Protein AF-A0AAU1IV50-F1 (afdb_monomer)

Foldseek 3Di:
DPPVLVVVLVVLQVVCVVVVHDPVSSVVSCVVVVSDDDPVRVVVVVVVCVVCVVVPPPPVCPPVNVVVVVVCVVPPVVVVVVVVVVVVVVCVVVVPD

Mean predicted aligned error: 15.37 Å

pLDDT: mean 81.52, std 15.73, range [48.16, 97.19]

Structure (mmCIF, N/CA/C/O backbone):
data_AF-A0AAU1IV50-F1
#
_entry.id   AF-A0AAU1IV50-F1
#
loop_
_atom_site.group_PDB
_atom_site.id
_atom_site.type_symbol
_atom_site.label_atom_id
_atom_site.label_alt_id
_atom_site.label_comp_id
_atom_site.label_asym_id
_atom_site.label_entity_id
_atom_site.label_seq_id
_atom_site.pdbx_PDB_ins_code
_atom_site.Cartn_x
_atom_site.Cartn_y
_atom_site.Cartn_z
_atom_site.occupancy
_atom_site.B_iso_or_equiv
_atom_site.auth_seq_id
_atom_site.auth_comp_id
_atom_site.auth_asym_id
_atom_site.auth_atom_id
_atom_site.pdbx_PDB_model_num
ATOM 1 N N . MET A 1 1 ? -5.319 4.523 -6.695 1.00 68.81 1 MET A N 1
ATOM 2 C CA . MET A 1 1 ? -5.758 4.589 -5.281 1.00 68.81 1 MET A CA 1
ATOM 3 C C . MET A 1 1 ? -6.535 3.316 -4.953 1.00 68.81 1 MET A C 1
ATOM 5 O O . MET A 1 1 ? -7.442 2.987 -5.705 1.00 68.81 1 MET A O 1
ATOM 9 N N . ASN A 1 2 ? -6.155 2.559 -3.917 1.00 88.81 2 ASN A N 1
ATOM 10 C CA . ASN A 1 2 ? -6.775 1.259 -3.608 1.00 88.81 2 ASN A CA 1
ATOM 11 C C . ASN A 1 2 ? -8.079 1.444 -2.810 1.00 88.81 2 ASN A C 1
ATOM 13 O O . ASN A 1 2 ? -8.071 1.480 -1.581 1.00 88.81 2 ASN A O 1
ATOM 17 N N . THR A 1 3 ? -9.200 1.574 -3.518 1.00 94.25 3 THR A N 1
ATOM 18 C CA . THR A 1 3 ? -10.526 1.848 -2.938 1.00 94.25 3 THR A CA 1
ATOM 19 C C . THR A 1 3 ? -11.000 0.765 -1.971 1.00 94.25 3 THR A C 1
ATOM 21 O O . THR A 1 3 ? -11.608 1.082 -0.953 1.00 94.25 3 THR A O 1
ATOM 24 N N . LYS A 1 4 ? -10.676 -0.508 -2.228 1.00 92.94 4 LYS A N 1
ATOM 25 C CA . LYS A 1 4 ? -11.060 -1.625 -1.353 1.00 92.94 4 LYS A CA 1
ATOM 26 C C . LYS A 1 4 ? -10.385 -1.532 0.017 1.00 92.94 4 LYS A C 1
ATOM 28 O O . LYS A 1 4 ? -11.061 -1.645 1.035 1.00 92.94 4 LYS A O 1
ATOM 33 N N . ALA A 1 5 ? -9.073 -1.292 0.040 1.00 91.62 5 ALA A N 1
ATOM 34 C CA . ALA A 1 5 ? -8.324 -1.135 1.287 1.00 91.62 5 ALA A CA 1
ATOM 35 C C . ALA A 1 5 ? -8.802 0.091 2.083 1.00 91.62 5 ALA A C 1
ATOM 37 O O . ALA A 1 5 ? -8.996 0.006 3.294 1.00 91.62 5 ALA A O 1
ATOM 38 N N . ILE A 1 6 ? -9.069 1.201 1.389 1.00 94.56 6 ILE A N 1
ATOM 39 C CA . ILE A 1 6 ? -9.573 2.437 2.001 1.00 94.56 6 ILE A CA 1
ATOM 40 C C . ILE A 1 6 ? -10.946 2.215 2.642 1.00 94.56 6 ILE A C 1
ATOM 42 O O . ILE A 1 6 ? -11.141 2.583 3.797 1.00 94.56 6 ILE A O 1
ATOM 46 N N . ASN A 1 7 ? -11.875 1.561 1.940 1.00 96.25 7 ASN A N 1
ATOM 47 C CA . ASN A 1 7 ? -13.203 1.266 2.482 1.00 96.25 7 ASN A CA 1
ATOM 48 C C . ASN A 1 7 ? -13.133 0.322 3.691 1.00 96.25 7 ASN A C 1
ATOM 50 O O . ASN A 1 7 ? -13.867 0.507 4.660 1.00 96.25 7 ASN A O 1
ATOM 54 N N . SER A 1 8 ? -12.220 -0.654 3.666 1.00 95.75 8 SER A N 1
ATOM 55 C CA . SER A 1 8 ? -11.979 -1.545 4.805 1.00 95.75 8 SER A CA 1
ATOM 56 C C . SER A 1 8 ? -11.480 -0.774 6.032 1.00 95.75 8 SER A C 1
ATOM 58 O O . SER A 1 8 ? -12.030 -0.929 7.121 1.00 95.75 8 SER A O 1
ATOM 60 N N . ALA A 1 9 ? -10.483 0.099 5.859 1.00 96.19 9 ALA A N 1
ATOM 61 C CA . ALA A 1 9 ? -9.959 0.934 6.939 1.00 96.19 9 ALA A CA 1
ATOM 62 C C . ALA A 1 9 ? -11.012 1.906 7.484 1.00 96.19 9 ALA A C 1
ATOM 64 O O . ALA A 1 9 ? -11.149 2.039 8.699 1.00 96.19 9 ALA A O 1
ATOM 65 N N . ALA A 1 10 ? -11.809 2.523 6.607 1.00 96.88 10 ALA A N 1
ATOM 66 C CA . ALA A 1 10 ? -12.907 3.398 7.00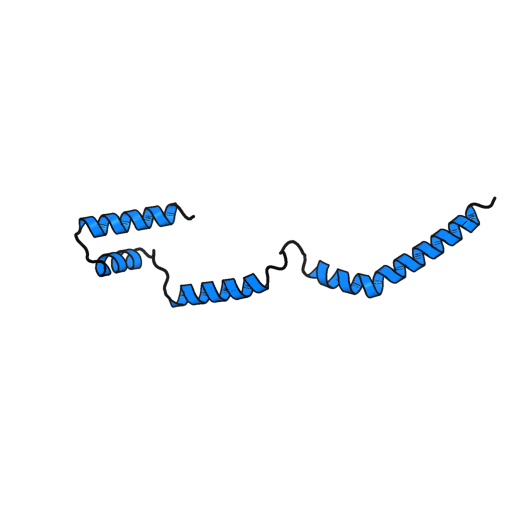5 1.00 96.88 10 ALA A CA 1
ATOM 67 C C . ALA A 1 10 ? -13.938 2.666 7.881 1.00 96.88 10 ALA A C 1
ATOM 69 O O . ALA A 1 10 ? -14.385 3.216 8.886 1.00 96.88 10 ALA A O 1
ATOM 70 N N . GLY A 1 11 ? -14.267 1.411 7.551 1.00 97.06 11 GLY A N 1
ATOM 71 C CA . GLY A 1 11 ? -15.151 0.574 8.364 1.00 97.06 11 GLY A CA 1
ATOM 72 C C . GLY A 1 11 ? -14.602 0.309 9.769 1.00 97.06 11 GLY A C 1
ATOM 73 O O . GLY A 1 11 ? -15.323 0.485 10.751 1.00 97.06 11 GLY A O 1
ATOM 74 N N . VAL A 1 12 ? -13.317 -0.050 9.878 1.00 96.88 12 VAL A N 1
ATOM 75 C CA . VAL A 1 12 ? -12.654 -0.299 11.173 1.00 96.88 12 VAL A CA 1
ATOM 76 C C . VAL A 1 12 ? -12.591 0.975 12.016 1.00 96.88 12 VAL A C 1
ATOM 78 O O . VAL A 1 12 ? -12.925 0.944 13.200 1.00 96.88 12 VAL A O 1
ATOM 81 N N . ILE A 1 13 ? -12.221 2.108 11.410 1.00 97.06 13 ILE A N 1
ATOM 82 C CA . ILE A 1 13 ? -12.167 3.408 12.091 1.00 97.06 13 ILE A CA 1
ATOM 83 C C . ILE A 1 13 ? -13.556 3.798 12.593 1.00 97.06 13 ILE A C 1
ATOM 85 O O . ILE A 1 13 ? -13.700 4.139 13.764 1.00 97.06 13 ILE A O 1
ATOM 89 N N . ASN A 1 14 ? -14.586 3.700 11.748 1.00 97.19 14 ASN A N 1
ATOM 90 C CA . ASN A 1 14 ? -15.953 4.027 12.141 1.00 97.19 14 ASN A CA 1
ATOM 91 C C . ASN A 1 14 ? -16.427 3.147 13.309 1.00 97.19 14 ASN A C 1
ATOM 93 O O . ASN A 1 14 ? -16.931 3.662 14.303 1.00 97.19 14 ASN A O 1
ATOM 97 N N . ALA A 1 15 ? -16.191 1.833 13.245 1.00 96.56 15 ALA A N 1
ATOM 98 C CA . ALA A 1 15 ? -16.529 0.920 14.334 1.00 96.56 15 ALA A CA 1
ATOM 99 C C . ALA A 1 15 ? -15.803 1.281 15.644 1.00 96.56 15 ALA A C 1
ATOM 101 O O . ALA A 1 15 ? -16.424 1.336 16.706 1.00 96.56 15 ALA A O 1
ATOM 102 N N . ALA A 1 16 ? -14.507 1.590 15.587 1.00 95.69 16 ALA A N 1
ATOM 103 C CA . ALA A 1 16 ? -13.736 1.982 16.764 1.00 95.69 16 ALA A CA 1
ATOM 104 C C . ALA A 1 16 ? -14.192 3.337 17.344 1.00 95.69 16 ALA A C 1
ATOM 106 O O . ALA A 1 16 ? -14.284 3.480 18.566 1.00 95.69 16 ALA A O 1
ATOM 107 N N . LEU A 1 17 ? -14.550 4.300 16.489 1.00 95.44 17 LEU A N 1
ATOM 108 C CA . LEU A 1 17 ? -15.113 5.588 16.901 1.00 95.44 17 LEU A CA 1
ATOM 109 C C . LEU A 1 17 ? -16.478 5.424 17.579 1.00 95.44 17 LEU A C 1
ATOM 111 O O . LEU A 1 17 ? -16.701 6.023 18.626 1.00 95.44 17 LEU A O 1
ATOM 115 N N . THR A 1 18 ? -17.361 4.559 17.064 1.00 96.94 18 THR A N 1
ATOM 116 C CA . THR A 1 18 ? -18.660 4.274 17.715 1.00 96.94 18 THR A CA 1
ATOM 117 C C . THR A 1 18 ? -18.516 3.635 19.100 1.00 96.94 18 THR A C 1
ATOM 119 O O . THR A 1 18 ? -19.408 3.757 19.934 1.00 96.94 18 THR A O 1
ATOM 122 N N . GLN A 1 19 ? -17.376 2.996 19.373 1.00 95.44 19 GLN A N 1
ATOM 123 C CA . GLN A 1 19 ? -17.024 2.443 20.684 1.00 95.44 19 GLN A CA 1
ATOM 124 C C . GLN A 1 19 ? -16.309 3.458 21.597 1.00 95.44 19 GLN A C 1
ATOM 126 O O . GLN A 1 19 ? -15.815 3.067 22.653 1.00 95.44 19 GLN A O 1
ATOM 131 N N . ASN A 1 20 ? -16.205 4.735 21.204 1.00 92.75 20 ASN A N 1
ATOM 132 C CA . ASN A 1 20 ? -15.434 5.769 21.909 1.00 92.75 20 ASN A CA 1
ATOM 133 C C . ASN A 1 20 ? -13.981 5.349 22.209 1.00 92.75 20 ASN A C 1
ATOM 135 O O . ASN A 1 20 ? -13.424 5.661 23.264 1.00 92.75 20 ASN A O 1
ATOM 139 N N . ARG A 1 21 ? -13.345 4.612 21.289 1.00 92.81 21 ARG A N 1
ATOM 140 C CA . ARG A 1 21 ? -11.933 4.235 21.432 1.00 92.81 21 ARG A CA 1
ATOM 141 C C . ARG A 1 21 ? -11.046 5.475 21.314 1.00 92.81 21 ARG A C 1
ATOM 143 O O . ARG A 1 21 ? -11.286 6.359 20.496 1.00 92.81 21 ARG A O 1
ATOM 150 N N . THR A 1 22 ? -9.971 5.502 22.097 1.00 96.56 22 THR A N 1
ATOM 151 C CA . THR A 1 22 ? -8.901 6.496 21.949 1.00 96.56 22 THR A CA 1
ATOM 152 C C . THR A 1 22 ? -8.135 6.278 20.642 1.00 96.56 22 THR A C 1
ATOM 154 O O . THR A 1 22 ? -8.220 5.209 20.034 1.00 96.56 22 THR A O 1
ATOM 157 N N . ALA A 1 23 ? -7.318 7.254 20.239 1.00 95.31 23 ALA A N 1
ATOM 158 C CA . ALA A 1 23 ? -6.449 7.131 19.066 1.00 95.31 23 ALA A CA 1
ATOM 159 C C . ALA A 1 23 ? -5.592 5.850 19.096 1.00 95.31 23 ALA A C 1
ATOM 161 O O . ALA A 1 23 ? -5.518 5.135 18.099 1.00 95.31 23 ALA A O 1
ATOM 162 N N . SER A 1 24 ? -5.028 5.500 20.257 1.00 95.69 24 SER A N 1
ATOM 163 C CA . SER A 1 24 ? -4.262 4.258 20.431 1.00 95.69 24 SER A CA 1
ATOM 164 C C . SER A 1 24 ? -5.121 3.006 20.237 1.00 95.69 24 SER A C 1
ATOM 166 O O . SER A 1 24 ? -4.664 2.032 19.646 1.00 95.69 24 SER A O 1
ATOM 168 N N . GLY A 1 25 ? -6.379 3.025 20.689 1.00 95.62 25 GLY A N 1
ATOM 169 C CA . GLY A 1 25 ? -7.314 1.918 20.478 1.00 95.62 25 GLY A CA 1
ATOM 170 C C . GLY A 1 25 ? -7.706 1.739 19.010 1.00 95.62 25 GLY A C 1
ATOM 171 O O . GLY A 1 25 ? -7.850 0.609 18.551 1.00 95.62 25 GLY A O 1
ATOM 172 N N . ILE A 1 26 ? -7.833 2.838 18.263 1.00 96.62 26 ILE A N 1
ATOM 173 C CA . ILE A 1 26 ? -8.074 2.807 16.814 1.00 96.62 26 ILE A CA 1
ATOM 174 C C . ILE A 1 26 ? -6.846 2.248 16.085 1.00 96.62 26 ILE A C 1
ATOM 176 O O . ILE A 1 26 ? -6.995 1.376 15.232 1.00 96.62 26 ILE A O 1
ATOM 180 N N . ALA A 1 27 ? -5.641 2.698 16.446 1.00 94.62 27 ALA A N 1
ATOM 181 C CA . ALA A 1 27 ? -4.398 2.185 15.873 1.00 94.62 27 ALA A CA 1
ATOM 182 C C . ALA A 1 27 ? -4.258 0.670 16.093 1.00 94.62 27 ALA A C 1
ATOM 184 O O . ALA A 1 27 ? -3.972 -0.057 15.148 1.00 94.62 27 ALA A O 1
ATOM 185 N N . LEU A 1 28 ? -4.564 0.184 17.301 1.00 94.69 28 LEU A N 1
ATOM 186 C CA . LEU A 1 28 ? -4.534 -1.245 17.617 1.00 94.69 28 LEU A CA 1
ATOM 187 C C . LEU A 1 28 ? -5.584 -2.048 16.832 1.00 94.69 28 LEU A C 1
ATOM 189 O O . LEU A 1 28 ? -5.315 -3.167 16.410 1.00 94.69 28 LEU A O 1
ATOM 193 N N . ALA A 1 29 ? -6.774 -1.487 16.600 1.00 95.62 29 ALA A N 1
ATOM 194 C CA . ALA A 1 29 ? -7.798 -2.135 15.780 1.00 95.62 29 ALA A CA 1
ATOM 195 C C . ALA A 1 29 ? -7.391 -2.226 14.298 1.00 95.62 29 ALA A C 1
ATOM 197 O O . ALA A 1 29 ? -7.663 -3.232 13.646 1.00 95.62 29 ALA A O 1
ATOM 198 N N . LEU A 1 30 ? -6.730 -1.193 13.767 1.00 95.81 30 LEU A N 1
ATOM 199 C CA . LEU A 1 30 ? -6.196 -1.195 12.403 1.00 95.81 30 LEU A CA 1
ATOM 200 C C . LEU A 1 30 ? -5.033 -2.181 12.244 1.00 95.81 30 LEU A C 1
ATOM 202 O O . LEU A 1 30 ? -4.959 -2.868 11.225 1.00 95.81 30 LEU A O 1
ATOM 206 N N . ASP A 1 31 ? -4.169 -2.274 13.254 1.00 93.75 31 ASP A N 1
ATOM 207 C CA . ASP A 1 31 ? -3.075 -3.245 13.308 1.00 93.75 31 ASP A CA 1
ATOM 208 C C . ASP A 1 31 ? -3.608 -4.685 13.358 1.00 93.75 31 ASP A C 1
ATOM 210 O O . ASP A 1 31 ? -3.259 -5.514 12.521 1.00 93.75 31 ASP A O 1
ATOM 214 N N . ALA A 1 32 ? -4.574 -4.959 14.244 1.00 93.25 32 ALA A N 1
ATOM 215 C CA . ALA A 1 32 ? -5.235 -6.262 14.341 1.00 93.25 32 ALA A CA 1
ATOM 216 C C . ALA A 1 32 ? -5.992 -6.657 13.058 1.00 93.25 32 ALA A C 1
ATOM 218 O O . ALA A 1 32 ? -6.134 -7.841 12.759 1.00 93.25 32 ALA A O 1
ATOM 219 N N . ALA A 1 33 ? -6.471 -5.675 12.289 1.00 94.12 33 ALA A N 1
ATOM 220 C CA . ALA A 1 33 ? -7.090 -5.891 10.984 1.00 94.12 33 ALA A CA 1
ATOM 221 C C . ALA A 1 33 ? -6.067 -6.077 9.842 1.00 94.12 33 ALA A C 1
ATOM 223 O O . ALA A 1 33 ? -6.475 -6.285 8.698 1.00 94.12 33 ALA A O 1
ATOM 224 N N . GLY A 1 34 ? -4.760 -5.984 10.120 1.00 93.44 34 GLY A N 1
AT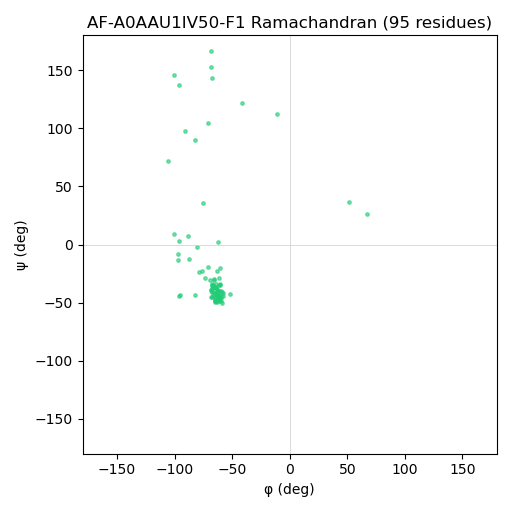OM 225 C CA . GLY A 1 34 ? -3.691 -6.109 9.124 1.00 93.44 34 GLY A CA 1
ATOM 226 C C . GLY A 1 34 ? -3.661 -4.961 8.113 1.00 93.44 34 GLY A C 1
ATOM 227 O O . GLY A 1 34 ? -3.248 -5.150 6.971 1.00 93.44 34 GL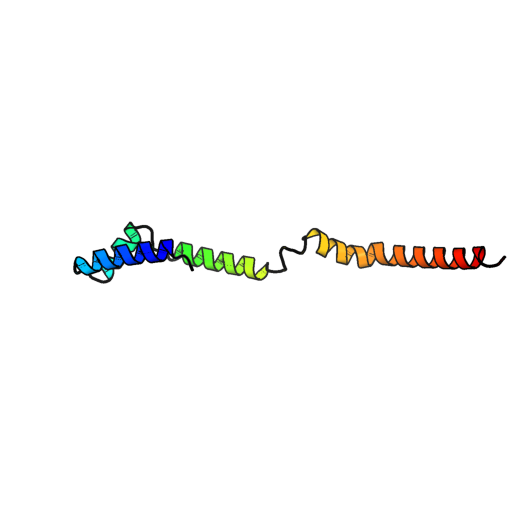Y A O 1
ATOM 228 N N . LEU A 1 35 ? -4.157 -3.781 8.499 1.00 94.44 35 LEU A N 1
ATOM 229 C CA . LEU A 1 35 ? -4.275 -2.615 7.616 1.00 94.44 35 LEU A CA 1
ATOM 230 C C . LEU A 1 35 ? -3.110 -1.630 7.757 1.00 94.44 35 LEU A C 1
ATOM 232 O O . LEU A 1 35 ? -3.019 -0.682 6.973 1.00 94.44 35 LEU A O 1
ATOM 236 N N . LEU A 1 36 ? -2.237 -1.836 8.744 1.00 92.81 36 LEU A N 1
ATOM 237 C CA . LEU A 1 36 ? -1.035 -1.037 8.951 1.00 92.81 36 LEU A CA 1
ATOM 238 C C . LEU A 1 36 ? 0.195 -1.761 8.402 1.00 92.81 36 LEU A C 1
ATOM 240 O O . LEU A 1 36 ? 0.295 -2.984 8.432 1.00 92.81 36 LEU A O 1
ATOM 244 N N . MET A 1 37 ? 1.136 -0.973 7.892 1.00 92.00 37 MET A N 1
ATOM 245 C CA . MET A 1 37 ? 2.461 -1.446 7.510 1.00 92.00 37 MET A CA 1
ATOM 246 C C . MET A 1 37 ? 3.420 -1.177 8.667 1.00 92.00 37 MET A C 1
ATOM 248 O O . MET A 1 37 ? 3.383 -0.093 9.253 1.00 92.00 37 MET A O 1
ATOM 252 N N . THR A 1 38 ? 4.289 -2.137 8.975 1.00 90.75 38 THR A N 1
ATOM 253 C CA . THR A 1 38 ? 5.342 -1.933 9.973 1.00 90.75 38 THR A CA 1
ATOM 254 C C . THR A 1 38 ? 6.377 -0.925 9.459 1.00 90.75 38 THR A C 1
ATOM 256 O O . THR A 1 38 ? 6.565 -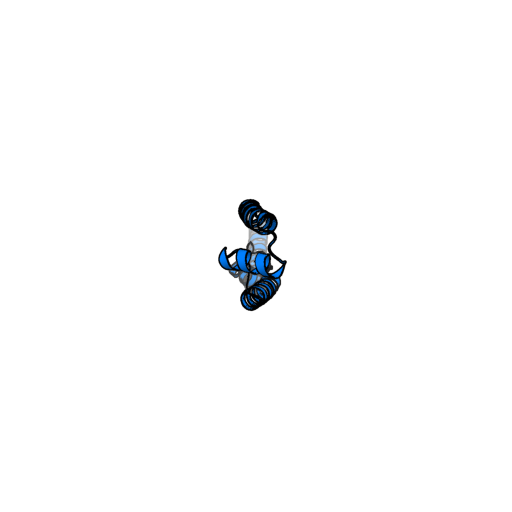0.793 8.240 1.00 90.75 38 THR A O 1
ATOM 259 N N . PRO A 1 39 ? 7.066 -0.196 10.352 1.00 88.56 39 PRO A N 1
ATOM 260 C CA . PRO A 1 39 ? 8.101 0.743 9.932 1.00 88.56 39 PRO A CA 1
ATOM 261 C C . PRO A 1 39 ? 9.240 0.049 9.168 1.00 88.56 39 PRO A C 1
ATOM 263 O O . PRO A 1 39 ? 9.763 0.619 8.211 1.00 88.56 39 PRO A O 1
ATOM 266 N N . GLU A 1 40 ? 9.575 -1.194 9.517 1.00 91.75 40 GLU A N 1
ATOM 267 C CA . GLU A 1 40 ? 10.599 -1.991 8.837 1.00 91.75 40 GLU A CA 1
ATOM 268 C C . GLU A 1 40 ? 10.193 -2.303 7.394 1.00 91.75 40 GLU A C 1
ATOM 270 O O . GLU A 1 40 ? 10.960 -2.047 6.464 1.00 91.75 40 GLU A O 1
ATOM 275 N N . THR A 1 41 ? 8.962 -2.782 7.179 1.00 91.62 41 THR A N 1
ATOM 276 C CA . THR A 1 41 ? 8.452 -3.075 5.832 1.00 91.62 41 THR A CA 1
ATOM 277 C C . THR A 1 41 ? 8.334 -1.804 4.992 1.00 91.62 41 THR A C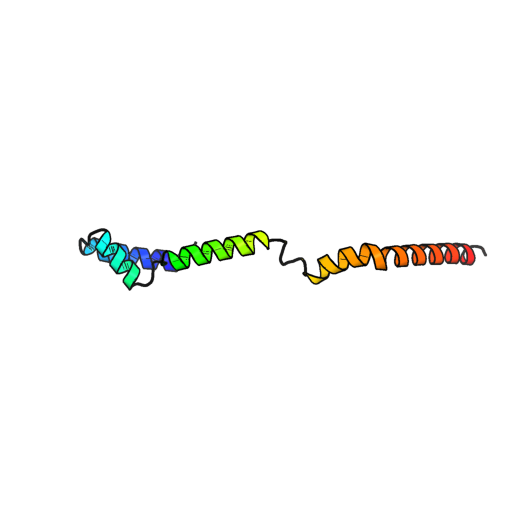 1
ATOM 279 O O . THR A 1 41 ? 8.636 -1.822 3.798 1.00 91.62 41 THR A O 1
ATOM 282 N N . ALA A 1 42 ? 7.949 -0.678 5.598 1.00 91.38 42 ALA A N 1
ATOM 283 C CA . ALA A 1 42 ? 7.908 0.606 4.904 1.00 91.38 42 ALA A CA 1
ATOM 284 C C . ALA A 1 42 ? 9.306 1.060 4.446 1.00 91.38 42 ALA A C 1
ATOM 286 O O . ALA A 1 42 ? 9.462 1.521 3.311 1.00 91.38 42 ALA A O 1
ATOM 287 N N . ALA A 1 43 ? 10.325 0.894 5.296 1.00 93.12 43 ALA A N 1
ATOM 288 C CA . ALA A 1 43 ? 11.712 1.234 4.982 1.00 93.12 43 ALA A CA 1
ATOM 289 C C . ALA A 1 43 ? 12.311 0.323 3.897 1.00 93.12 43 ALA A C 1
ATOM 291 O O . ALA A 1 43 ? 13.000 0.802 2.990 1.00 93.12 43 ALA A O 1
ATOM 292 N N . GLU A 1 44 ? 12.020 -0.977 3.947 1.00 93.81 44 GLU A N 1
ATOM 293 C CA . GLU A 1 44 ? 12.443 -1.930 2.920 1.00 93.81 44 GLU A CA 1
ATOM 294 C C . GLU A 1 44 ? 11.805 -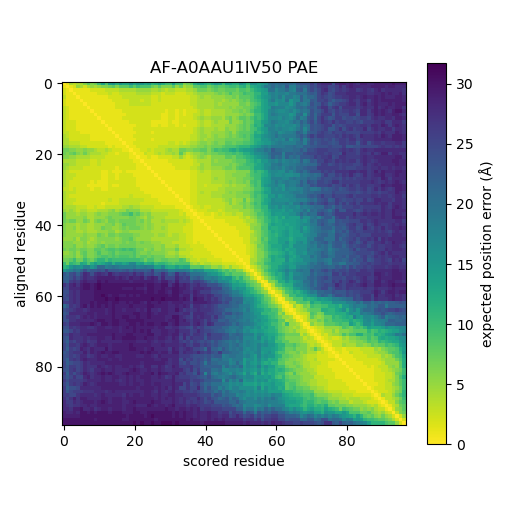1.602 1.569 1.00 93.81 44 GLU A C 1
ATOM 296 O O . GLU A 1 44 ? 12.497 -1.516 0.554 1.00 93.81 44 GLU A O 1
ATOM 301 N N . LEU A 1 45 ? 10.503 -1.313 1.554 1.00 91.94 45 LEU A N 1
ATOM 302 C CA . LEU A 1 45 ? 9.783 -0.945 0.341 1.00 91.94 45 LEU A CA 1
ATOM 303 C C . LEU A 1 45 ? 10.311 0.370 -0.253 1.00 91.94 45 LEU A C 1
ATOM 305 O O . LEU A 1 45 ? 10.484 0.470 -1.469 1.00 91.94 45 LEU A O 1
ATOM 309 N N . ALA A 1 46 ? 10.619 1.365 0.584 1.00 92.00 46 ALA A N 1
ATOM 310 C CA . ALA A 1 46 ? 11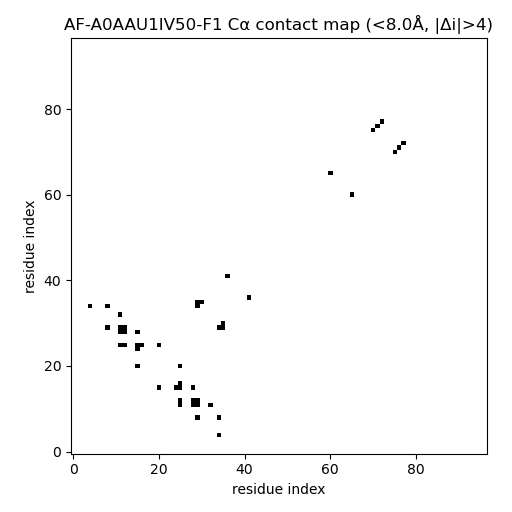.263 2.602 0.144 1.00 92.00 46 ALA A CA 1
ATOM 311 C C . ALA A 1 46 ? 12.657 2.341 -0.452 1.00 92.00 46 ALA A C 1
ATOM 313 O O . ALA A 1 46 ? 12.975 2.863 -1.522 1.00 92.00 46 ALA A O 1
ATOM 314 N N . SER A 1 47 ? 13.455 1.482 0.188 1.00 90.69 47 SER A N 1
ATOM 315 C CA . SER A 1 47 ? 14.780 1.081 -0.304 1.00 90.69 47 SER A CA 1
ATOM 316 C C . SER A 1 47 ? 14.689 0.351 -1.644 1.00 90.69 47 SER A C 1
ATOM 318 O O . SER A 1 47 ? 15.477 0.609 -2.553 1.00 90.69 47 SER A O 1
ATOM 320 N N . LEU A 1 48 ? 13.704 -0.534 -1.795 1.00 90.88 48 LEU A N 1
ATOM 321 C CA . LEU A 1 48 ? 13.467 -1.280 -3.024 1.00 90.88 48 LEU A CA 1
ATOM 322 C C . LEU A 1 48 ? 13.030 -0.351 -4.160 1.00 90.88 48 LEU A C 1
ATOM 324 O O . LEU A 1 48 ? 13.577 -0.421 -5.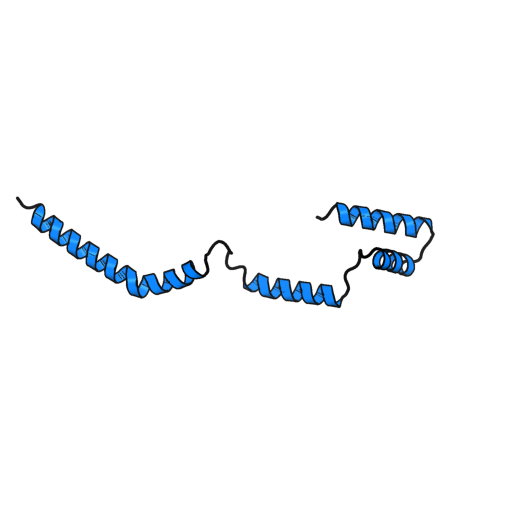258 1.00 90.88 48 LEU A O 1
ATOM 328 N N . ARG A 1 49 ? 12.110 0.581 -3.879 1.00 89.81 49 ARG A N 1
ATOM 329 C CA . ARG A 1 49 ? 11.714 1.629 -4.829 1.00 89.81 49 ARG A CA 1
ATOM 330 C C . ARG A 1 49 ? 12.901 2.483 -5.259 1.00 89.81 49 ARG A C 1
ATOM 332 O O . ARG A 1 49 ? 13.017 2.763 -6.442 1.00 89.81 49 ARG A O 1
ATOM 339 N N . ALA A 1 50 ? 13.792 2.856 -4.342 1.00 87.69 50 ALA A N 1
ATOM 340 C CA . ALA A 1 50 ? 14.991 3.620 -4.682 1.00 87.69 50 ALA A CA 1
ATOM 341 C C . ALA A 1 50 ? 15.942 2.828 -5.595 1.00 87.69 50 ALA A C 1
ATOM 343 O O . ALA A 1 50 ? 16.454 3.379 -6.565 1.00 87.69 50 ALA A O 1
ATOM 344 N N . ARG A 1 51 ? 16.136 1.527 -5.334 1.00 85.25 51 ARG A N 1
ATOM 345 C CA . ARG A 1 51 ? 16.952 0.651 -6.194 1.00 85.25 51 ARG A CA 1
ATOM 346 C C . ARG A 1 51 ? 16.389 0.552 -7.610 1.00 85.25 51 ARG A C 1
ATOM 348 O O . ARG A 1 51 ? 17.145 0.701 -8.559 1.00 85.25 51 ARG A O 1
ATOM 355 N N . PHE A 1 52 ? 15.081 0.346 -7.749 1.00 78.62 52 PHE A N 1
ATOM 356 C CA . PHE A 1 52 ? 14.451 0.220 -9.065 1.00 78.62 52 PHE A CA 1
ATOM 357 C C . PHE A 1 52 ? 14.213 1.556 -9.771 1.00 78.62 52 PHE A C 1
ATOM 359 O O . PHE A 1 52 ? 14.190 1.575 -10.991 1.00 78.62 52 PHE A O 1
ATOM 366 N N . ALA A 1 53 ? 14.110 2.675 -9.052 1.00 71.00 53 ALA A N 1
ATOM 367 C CA . ALA A 1 53 ? 14.074 4.004 -9.667 1.00 71.00 53 ALA A CA 1
ATOM 368 C C . ALA A 1 53 ? 15.401 4.353 -10.366 1.00 71.00 53 ALA A C 1
ATOM 370 O O . ALA A 1 53 ? 15.400 5.048 -11.373 1.00 71.00 53 ALA A O 1
ATOM 371 N N . VAL A 1 54 ? 16.532 3.829 -9.875 1.00 59.12 54 VAL A N 1
ATOM 372 C CA . VAL A 1 54 ? 17.828 3.910 -10.578 1.00 59.12 54 VAL A CA 1
ATOM 373 C C . VAL A 1 54 ? 17.854 3.000 -11.818 1.00 59.12 54 VAL A C 1
ATOM 375 O O . VAL A 1 54 ? 18.653 3.213 -12.724 1.00 59.12 54 VAL A O 1
ATOM 378 N N . SER A 1 55 ? 16.959 2.013 -11.886 1.00 55.81 55 SER A N 1
ATOM 379 C CA . SER A 1 55 ? 16.810 1.072 -13.000 1.00 55.81 55 SER A CA 1
ATOM 380 C C . SER A 1 55 ? 15.661 1.414 -13.953 1.00 55.81 55 SER A C 1
ATOM 382 O O . SER A 1 55 ? 15.387 0.616 -14.840 1.00 55.81 55 SER A O 1
ATOM 384 N N . ASP A 1 56 ? 15.028 2.586 -13.830 1.00 49.22 56 ASP A N 1
ATOM 385 C CA . ASP A 1 56 ? 14.009 3.085 -14.772 1.00 49.22 56 ASP A CA 1
ATOM 386 C C . ASP A 1 56 ? 14.642 3.604 -16.086 1.00 49.22 56 ASP A C 1
ATOM 388 O O . ASP A 1 56 ? 14.202 4.581 -16.688 1.00 49.22 56 ASP A O 1
ATOM 392 N N . HIS A 1 57 ? 15.718 2.947 -16.537 1.00 50.81 57 HIS A N 1
ATOM 393 C CA . HIS A 1 57 ? 15.978 2.827 -17.965 1.00 50.81 57 HIS A CA 1
ATOM 394 C C . HIS A 1 57 ? 14.905 1.868 -18.475 1.00 50.81 57 HIS A C 1
ATOM 396 O O . HIS A 1 57 ? 14.928 0.682 -18.157 1.00 50.81 57 HIS A O 1
ATOM 402 N N . SER A 1 58 ? 13.916 2.443 -19.154 1.00 48.88 58 SER A N 1
ATOM 403 C CA . SER A 1 58 ? 12.808 1.803 -19.865 1.00 48.88 58 SER A CA 1
ATOM 404 C C . SER A 1 58 ? 12.958 0.290 -20.036 1.00 48.88 58 SER A C 1
ATOM 406 O O . SER A 1 58 ? 13.766 -0.170 -20.833 1.00 48.88 58 SER A O 1
ATOM 408 N N . ALA A 1 59 ? 12.096 -0.477 -19.368 1.00 51.44 59 ALA A N 1
ATOM 409 C CA . ALA A 1 59 ? 11.950 -1.923 -19.560 1.00 51.44 59 ALA A CA 1
ATOM 410 C C . ALA A 1 59 ? 11.487 -2.330 -20.984 1.00 51.44 59 ALA A C 1
ATOM 412 O O . ALA A 1 59 ? 11.291 -3.515 -21.242 1.00 51.44 59 ALA A O 1
ATOM 413 N N . ASP A 1 60 ? 11.321 -1.360 -21.891 1.00 51.75 60 ASP A N 1
ATOM 414 C CA . ASP A 1 60 ? 11.146 -1.560 -23.335 1.00 51.75 60 ASP A CA 1
ATOM 415 C C . ASP A 1 60 ? 12.484 -1.636 -24.097 1.00 51.75 60 ASP A C 1
ATOM 417 O O . ASP A 1 60 ? 12.516 -2.063 -25.251 1.00 51.75 60 ASP A O 1
ATOM 421 N N . GLU A 1 61 ? 13.604 -1.269 -23.469 1.00 50.00 61 GLU A N 1
ATOM 422 C CA . GLU A 1 61 ? 14.933 -1.572 -23.986 1.00 50.00 61 GLU A CA 1
ATOM 423 C C . GLU A 1 61 ? 15.378 -2.911 -23.407 1.00 50.00 61 GLU A C 1
ATOM 425 O O . GLU A 1 61 ? 15.862 -3.015 -22.280 1.00 50.00 61 GLU A O 1
ATOM 430 N N . ASP A 1 62 ? 15.183 -3.961 -24.202 1.00 54.28 62 ASP A N 1
ATOM 431 C CA . ASP A 1 62 ? 15.817 -5.259 -24.003 1.00 54.28 62 ASP A CA 1
ATOM 432 C C . ASP A 1 62 ? 17.289 -5.006 -23.600 1.00 54.28 62 ASP A C 1
ATOM 434 O O . ASP A 1 62 ? 18.006 -4.340 -24.351 1.00 54.28 62 ASP A O 1
ATOM 438 N N . PRO A 1 63 ? 17.802 -5.471 -22.447 1.00 55.00 63 PRO A N 1
ATOM 439 C CA . PRO A 1 63 ? 19.178 -5.168 -22.025 1.00 55.00 63 PRO A CA 1
ATOM 440 C C . PRO A 1 63 ? 20.221 -5.679 -23.036 1.00 55.00 63 PRO A C 1
ATOM 442 O O . PRO A 1 63 ? 21.352 -5.195 -23.096 1.00 55.00 63 PRO A O 1
ATOM 445 N N . ILE A 1 64 ? 19.818 -6.638 -23.876 1.00 59.47 64 ILE A N 1
ATOM 446 C CA . ILE A 1 64 ? 20.570 -7.100 -25.040 1.00 59.47 64 ILE A CA 1
ATOM 447 C C . ILE A 1 64 ? 20.637 -6.006 -26.119 1.00 59.47 64 ILE A C 1
ATOM 449 O O . ILE A 1 64 ? 21.692 -5.832 -26.718 1.00 59.47 64 ILE A O 1
ATOM 453 N N . ALA A 1 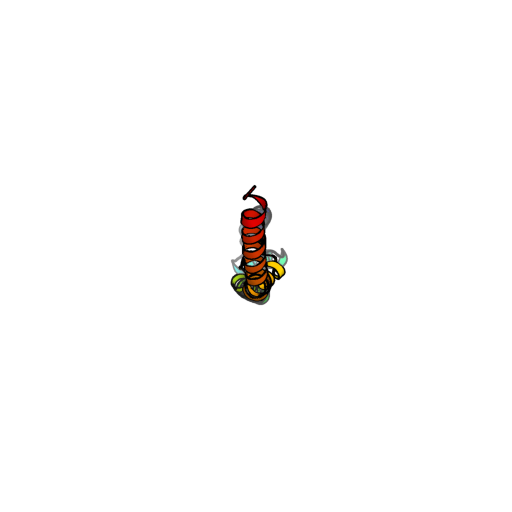65 ? 19.562 -5.248 -26.355 1.00 57.12 65 ALA A N 1
ATOM 454 C CA . ALA A 1 65 ? 19.516 -4.168 -27.338 1.00 57.12 65 ALA A CA 1
ATOM 455 C C . ALA A 1 65 ? 20.563 -3.091 -27.033 1.00 57.12 65 ALA A C 1
ATOM 457 O O . ALA A 1 65 ? 21.360 -2.791 -27.915 1.00 57.12 65 ALA A O 1
ATOM 458 N N . PHE A 1 66 ? 20.662 -2.600 -25.791 1.00 53.00 66 PHE A N 1
ATOM 459 C CA . PHE A 1 66 ? 21.666 -1.590 -25.424 1.00 53.00 66 PHE A CA 1
ATOM 460 C C . PHE A 1 66 ? 23.100 -2.083 -25.685 1.00 53.00 66 PHE A C 1
ATOM 462 O O . PHE A 1 66 ? 23.852 -1.449 -26.424 1.00 53.00 66 PHE A O 1
ATOM 469 N N . ALA A 1 67 ? 23.444 -3.280 -25.196 1.00 60.62 67 ALA A N 1
ATOM 470 C CA . ALA A 1 67 ? 24.766 -3.877 -25.403 1.00 60.62 67 ALA A CA 1
ATOM 471 C C . ALA A 1 67 ? 25.061 -4.228 -26.877 1.00 60.62 67 ALA A C 1
ATOM 473 O O . ALA A 1 67 ? 26.218 -4.215 -27.307 1.00 60.62 67 ALA A O 1
ATOM 474 N N . LEU A 1 68 ? 24.028 -4.548 -27.664 1.00 60.66 68 LEU A N 1
ATOM 475 C CA . LEU A 1 68 ? 24.142 -4.744 -29.107 1.00 60.66 68 LEU A CA 1
ATOM 476 C C . LEU A 1 68 ? 24.321 -3.423 -29.854 1.00 60.66 68 LEU A C 1
ATOM 478 O O . LEU A 1 68 ? 24.951 -3.449 -30.904 1.00 60.66 68 LEU A O 1
ATOM 482 N N . THR A 1 69 ? 23.811 -2.294 -29.351 1.00 63.00 69 THR A N 1
ATOM 483 C CA . THR A 1 69 ? 23.982 -0.986 -30.006 1.00 63.00 69 THR A CA 1
ATOM 484 C C . THR A 1 69 ? 25.449 -0.576 -30.022 1.00 63.00 69 THR A C 1
ATOM 486 O O . THR A 1 69 ? 25.965 -0.290 -31.101 1.00 63.00 69 THR A O 1
ATOM 489 N N . ASP A 1 70 ? 26.132 -0.657 -28.876 1.00 64.81 70 ASP A N 1
ATOM 490 C CA . ASP A 1 70 ? 27.563 -0.335 -28.761 1.00 64.81 70 ASP A CA 1
ATOM 491 C C . ASP A 1 70 ? 28.417 -1.280 -29.614 1.00 64.81 70 ASP A C 1
ATOM 493 O O . ASP A 1 70 ? 29.200 -0.842 -30.457 1.00 64.81 70 ASP A O 1
ATOM 497 N N . LYS A 1 71 ? 28.195 -2.599 -29.504 1.00 66.44 71 LYS A N 1
ATOM 498 C CA . LYS A 1 71 ? 28.888 -3.574 -30.365 1.00 66.44 71 LYS A CA 1
ATOM 499 C C . LYS A 1 71 ? 28.588 -3.379 -31.848 1.00 66.44 71 LYS A C 1
ATOM 501 O O . LYS A 1 71 ? 29.450 -3.615 -32.690 1.00 66.44 71 LYS A O 1
ATOM 506 N N . ALA A 1 72 ? 27.372 -2.969 -32.203 1.00 64.19 72 ALA A N 1
ATOM 507 C CA . ALA A 1 72 ? 27.020 -2.719 -33.592 1.00 64.19 72 ALA A CA 1
ATOM 508 C C . ALA A 1 72 ? 27.738 -1.486 -34.150 1.00 64.19 72 ALA A C 1
ATOM 510 O O . ALA A 1 72 ? 28.016 -1.473 -35.355 1.00 64.19 72 ALA A O 1
ATOM 511 N N . GLU A 1 73 ? 28.042 -0.474 -33.327 1.00 70.00 73 GLU A N 1
ATOM 512 C CA . GLU A 1 73 ? 28.829 0.686 -33.760 1.00 70.00 73 GLU A CA 1
ATOM 513 C C . GLU A 1 73 ? 30.239 0.282 -34.187 1.00 70.00 73 GLU A C 1
ATOM 515 O O . GLU A 1 73 ? 30.669 0.669 -35.280 1.00 70.00 73 GLU A O 1
ATOM 520 N N . ASP A 1 74 ? 30.896 -0.558 -33.389 1.00 74.75 74 ASP A N 1
ATOM 521 C CA . ASP A 1 74 ? 32.283 -0.961 -33.618 1.00 74.75 74 ASP A CA 1
ATOM 522 C C . ASP A 1 74 ? 32.417 -2.097 -34.646 1.00 74.75 74 ASP A C 1
ATOM 524 O O . ASP A 1 74 ? 33.251 -2.025 -35.554 1.00 74.75 74 ASP A O 1
ATOM 528 N N . ASP A 1 75 ? 31.561 -3.121 -34.582 1.00 77.69 75 ASP A N 1
ATOM 529 C CA . ASP A 1 75 ? 31.740 -4.335 -35.386 1.00 77.69 75 ASP A CA 1
ATOM 530 C C . ASP A 1 75 ? 30.947 -4.305 -36.700 1.00 77.69 75 ASP A C 1
ATOM 532 O O . ASP A 1 75 ? 31.459 -4.679 -37.761 1.00 77.69 75 ASP A O 1
ATOM 536 N N . VAL A 1 76 ? 29.686 -3.859 -36.663 1.00 78.12 76 VAL A N 1
ATOM 537 C CA . VAL A 1 76 ? 28.724 -4.081 -37.761 1.00 78.12 76 VAL A CA 1
ATOM 538 C C . VAL A 1 76 ? 28.645 -2.885 -38.713 1.00 78.12 76 VAL A C 1
ATOM 540 O O . VAL A 1 76 ? 28.682 -3.057 -39.938 1.00 78.12 76 VAL A O 1
ATOM 543 N N . ARG A 1 77 ? 28.582 -1.650 -38.199 1.00 80.88 77 ARG A N 1
ATOM 544 C CA . ARG A 1 77 ? 28.457 -0.437 -39.034 1.00 80.88 77 ARG A CA 1
ATOM 545 C C . ARG A 1 77 ? 29.616 -0.256 -40.031 1.00 80.88 77 ARG A C 1
ATOM 547 O O . ARG A 1 77 ? 29.331 0.088 -41.187 1.00 80.88 77 ARG A O 1
ATOM 554 N N . PRO A 1 78 ? 30.892 -0.529 -39.688 1.00 83.94 78 PRO A N 1
ATOM 555 C CA . PRO A 1 78 ? 31.989 -0.454 -40.655 1.00 83.94 78 PRO A CA 1
ATOM 556 C C . PRO A 1 78 ? 31.885 -1.513 -41.759 1.00 83.94 78 PRO A C 1
ATOM 558 O O . PRO A 1 78 ? 32.235 -1.252 -42.913 1.00 83.94 78 PRO A O 1
ATOM 561 N N . GLN A 1 79 ? 31.386 -2.709 -41.435 1.00 83.25 79 GLN A N 1
ATOM 562 C CA . GLN A 1 79 ? 31.187 -3.790 -42.406 1.00 83.25 79 GLN A CA 1
ATOM 563 C C . GLN A 1 79 ? 30.073 -3.445 -43.400 1.00 83.25 79 GLN A C 1
ATOM 565 O O . GLN A 1 79 ? 30.282 -3.542 -44.610 1.00 83.25 79 GLN A O 1
ATOM 570 N N . VAL A 1 80 ? 28.937 -2.933 -42.915 1.00 84.69 80 VAL A N 1
ATOM 571 C CA . VAL A 1 80 ? 27.829 -2.475 -43.770 1.00 84.69 80 VAL A CA 1
ATOM 572 C C . VAL A 1 80 ? 28.266 -1.318 -44.673 1.00 84.69 80 VAL A C 1
ATOM 574 O O . VAL A 1 80 ? 27.912 -1.290 -45.853 1.00 84.69 80 VAL A O 1
ATOM 577 N N . ARG A 1 81 ? 29.079 -0.381 -44.164 1.00 85.44 81 ARG A N 1
ATOM 578 C CA . ARG A 1 81 ? 29.629 0.725 -44.967 1.00 85.44 81 ARG A CA 1
ATOM 579 C C . ARG A 1 81 ? 30.520 0.214 -46.103 1.00 85.44 81 ARG A C 1
ATOM 581 O O . ARG A 1 81 ? 30.352 0.650 -47.240 1.00 85.44 81 ARG A O 1
ATOM 588 N N . ARG A 1 82 ? 31.423 -0.732 -45.816 1.00 85.62 82 ARG A N 1
ATOM 589 C CA . ARG A 1 82 ? 32.284 -1.366 -46.831 1.00 85.62 82 ARG A CA 1
ATOM 590 C C . ARG A 1 82 ? 31.471 -2.118 -47.883 1.00 85.62 82 ARG A C 1
ATOM 592 O O . ARG A 1 82 ? 31.719 -1.945 -49.072 1.00 85.62 82 ARG A O 1
ATOM 599 N N . LEU A 1 83 ? 30.461 -2.881 -47.465 1.00 88.00 83 LEU A N 1
ATOM 600 C CA . LEU A 1 83 ? 29.587 -3.611 -48.383 1.00 88.00 83 LEU A CA 1
ATOM 601 C C . LEU A 1 83 ? 28.812 -2.668 -49.316 1.00 88.00 83 LEU A C 1
ATOM 603 O O . LEU A 1 83 ? 28.741 -2.913 -50.517 1.00 88.00 83 LEU A O 1
ATOM 607 N N . ARG A 1 84 ? 28.280 -1.555 -48.793 1.00 87.88 84 ARG A N 1
ATOM 608 C CA . ARG A 1 84 ? 27.595 -0.542 -49.616 1.00 87.88 84 ARG A CA 1
ATOM 609 C C . ARG A 1 84 ? 28.520 0.082 -50.661 1.00 87.88 84 ARG A C 1
ATOM 611 O O . ARG A 1 84 ? 28.085 0.271 -51.792 1.00 87.88 84 ARG A O 1
ATOM 618 N N . ALA A 1 85 ? 29.776 0.360 -50.310 1.00 88.25 85 ALA A N 1
ATOM 619 C CA . ALA A 1 85 ? 30.760 0.893 -51.254 1.00 88.25 85 ALA A CA 1
ATOM 620 C C . ALA A 1 85 ? 31.091 -0.110 -52.374 1.00 88.25 85 ALA A C 1
ATOM 622 O O . ALA A 1 85 ? 31.120 0.266 -53.544 1.00 88.25 85 ALA A O 1
ATOM 623 N N . LEU A 1 86 ? 31.263 -1.394 -52.036 1.00 89.75 86 LEU A N 1
ATOM 624 C CA . LEU A 1 86 ? 31.490 -2.455 -53.026 1.00 89.75 86 LEU A CA 1
ATOM 625 C C . LEU A 1 86 ? 30.307 -2.601 -53.990 1.00 89.75 86 LEU A C 1
ATOM 627 O O . LEU A 1 86 ? 30.501 -2.680 -55.201 1.00 89.75 86 LEU A O 1
ATOM 631 N N . LEU A 1 87 ? 29.080 -2.589 -53.466 1.00 86.56 87 LEU A N 1
ATOM 632 C CA . LEU A 1 87 ? 27.870 -2.694 -54.282 1.00 86.56 87 LEU A CA 1
ATOM 633 C C . LEU A 1 87 ? 27.650 -1.459 -55.169 1.00 86.56 87 LEU A C 1
ATOM 635 O O . LEU A 1 87 ? 27.153 -1.600 -56.283 1.00 86.56 87 LEU A O 1
ATOM 639 N N . ALA A 1 88 ? 28.025 -0.263 -54.709 1.00 87.06 88 ALA A N 1
ATOM 640 C CA . ALA A 1 88 ? 27.988 0.946 -55.531 1.00 87.06 88 ALA A CA 1
ATOM 641 C C . ALA A 1 88 ? 28.971 0.852 -56.711 1.00 87.06 88 ALA A C 1
ATOM 643 O O . ALA A 1 88 ? 28.563 1.046 -57.853 1.00 87.06 88 ALA A O 1
ATOM 644 N N . GLY A 1 89 ? 30.219 0.439 -56.458 1.00 81.94 89 GLY A N 1
ATOM 645 C CA . GLY A 1 89 ? 31.217 0.255 -57.516 1.00 81.94 89 GLY A CA 1
ATOM 646 C C . GLY A 1 89 ? 30.854 -0.850 -58.516 1.00 81.94 89 GLY A C 1
ATOM 647 O O . GLY A 1 89 ? 31.119 -0.716 -59.707 1.00 81.94 89 GLY A O 1
ATOM 648 N N . GLN A 1 90 ? 30.189 -1.922 -58.069 1.00 80.38 90 GLN A N 1
ATOM 649 C CA . GLN A 1 90 ? 29.678 -2.955 -58.976 1.00 80.38 90 GLN A CA 1
ATOM 650 C C . GLN A 1 90 ? 28.550 -2.437 -59.870 1.00 80.38 90 GLN A C 1
ATOM 652 O O . GLN A 1 90 ? 28.543 -2.752 -61.057 1.00 80.38 90 GLN A O 1
ATOM 657 N N . ARG A 1 91 ? 27.630 -1.621 -59.334 1.00 73.00 91 ARG A N 1
ATOM 658 C CA . ARG A 1 91 ? 26.533 -1.009 -60.107 1.00 73.00 91 ARG A CA 1
ATOM 659 C C . ARG A 1 91 ? 27.041 -0.054 -61.183 1.00 73.00 91 ARG A C 1
ATOM 661 O O . ARG A 1 91 ? 26.491 -0.042 -62.277 1.00 73.00 91 ARG A O 1
ATOM 668 N N . GLU A 1 92 ? 28.102 0.694 -60.905 1.00 71.19 92 GLU A N 1
ATOM 669 C CA . GLU A 1 92 ? 28.750 1.554 -61.905 1.00 71.19 92 GLU A CA 1
ATOM 670 C C . GLU A 1 92 ? 29.427 0.731 -63.015 1.00 71.19 92 GLU A C 1
ATOM 672 O O . GLU A 1 92 ? 29.362 1.103 -64.182 1.00 71.19 92 GLU A O 1
ATOM 677 N N . GLN A 1 93 ? 29.988 -0.436 -62.682 1.00 64.88 93 GLN A N 1
ATOM 678 C CA . GLN A 1 93 ? 30.586 -1.361 -63.656 1.00 64.88 93 GLN A CA 1
ATOM 679 C C . GLN A 1 93 ? 29.557 -2.169 -64.469 1.00 64.88 93 GLN A C 1
ATOM 681 O O . GLN A 1 93 ? 29.880 -2.622 -65.562 1.00 64.88 93 GLN A O 1
ATOM 686 N N . THR A 1 94 ? 28.328 -2.355 -63.969 1.00 60.25 94 THR A N 1
ATOM 687 C CA . THR A 1 94 ? 27.243 -3.057 -64.694 1.00 60.25 94 THR A CA 1
ATOM 688 C C . THR A 1 94 ? 26.269 -2.126 -65.423 1.00 60.25 94 THR A C 1
ATOM 690 O O . THR A 1 94 ? 25.503 -2.605 -66.252 1.00 60.25 94 THR A O 1
ATOM 693 N N . GLY A 1 95 ? 26.287 -0.817 -65.144 1.00 59.50 95 GLY A N 1
ATOM 694 C CA . GLY A 1 95 ? 25.422 0.186 -65.785 1.00 59.50 95 GLY A CA 1
ATOM 695 C C . GLY A 1 95 ? 26.049 0.936 -66.968 1.00 59.50 95 GLY A C 1
ATOM 696 O O . GLY A 1 95 ? 25.417 1.842 -67.502 1.00 59.50 95 GLY A O 1
ATOM 697 N N . GLY A 1 96 ? 27.280 0.594 -67.357 1.00 57.81 96 GLY A N 1
ATOM 698 C CA . GLY A 1 96 ? 27.972 1.140 -68.526 1.00 57.81 96 GLY A CA 1
ATOM 699 C C . GLY A 1 96 ? 28.028 0.130 -69.670 1.00 57.81 96 GLY A C 1
ATOM 700 O O . GLY A 1 96 ? 29.093 -0.420 -69.939 1.00 57.81 96 GLY A O 1
ATOM 701 N N . ALA A 1 97 ? 26.887 -0.129 -70.308 1.00 48.16 97 ALA A N 1
ATOM 702 C CA . ALA A 1 97 ? 26.775 -0.833 -71.584 1.00 48.16 97 ALA A CA 1
ATOM 703 C C . ALA A 1 97 ? 25.714 -0.145 -72.447 1.00 48.16 97 ALA A C 1
ATOM 705 O O . ALA A 1 97 ? 24.626 0.147 -71.898 1.00 48.16 97 ALA A O 1
#

Sequence (97 aa):
MNTKAINSAAGVINAALTQNRTASGIALALDAAGLLMTPETAAELASLRARFAVSDHSADEDPIAFALTDKAEDDVRPQVRRLRALLAGQREQTGGA

Secondary structure (DSSP, 8-state):
--HHHHHHHHHHHHHHHHTT--HHHHHHHHHHTT-SPPHHHHHHHHHHHHHHHTT-S-TTS-HHHHHHHHHIIIIIHHHHHHHHHHHHHHHHHHS--

Radius of gyration: 31.69 Å; Cα contacts (8 Å, |Δi|>4): 24; chains: 1; bounding box: 51×14×94 Å

Solvent-accessible surface area (backbone atoms only — not comparable to full-atom values): 5712 Å² total; per-residue (Å²): 132,66,62,68,62,51,53,52,51,51,51,53,48,51,55,32,53,77,68,71,46,52,73,69,51,39,53,51,52,38,48,75,67,67,74,60,78,53,72,66,60,52,51,50,51,52,53,51,49,54,58,49,61,76,53,67,66,55,90,84,57,51,73,65,53,60,60,46,50,59,51,33,59,73,62,45,50,59,51,54,52,51,51,52,52,53,54,50,57,49,50,59,69,70,66,72,123